Protein AF-A0A138AED9-F1 (afdb_monomer)

Solvent-accessible surface area (backbone atoms only — not comparable to full-atom values): 9132 Å² total; per-residue (Å²): 134,89,81,90,81,91,86,88,82,88,76,88,78,90,75,90,69,85,61,73,72,72,75,71,65,90,86,80,87,56,75,47,38,26,47,28,21,38,84,88,65,50,72,58,35,41,33,35,31,25,81,79,44,91,48,69,64,52,43,54,38,29,25,34,53,38,51,93,79,43,29,24,35,41,23,39,69,58,19,52,33,73,75,36,98,84,52,61,61,44,77,43,83,44,55,79,69,59,48,52,56,50,57,72,67,40,50,74,75,50,72,67,55,50,49,51,44,71,51,44,90,49,102,41,51,74,91,62,58,48,74,45,51,34,49,81,74,74,26,64,71,50,46,54,54,48,62,72,73,111

Organism: NCBI:txid239498

Secondary structure (DSSP, 8-state):
-------------------TTGGG-TTS-S-EEEEEEETT--EEEEEEE-TT-SSHHHHH--EEEETTTTEEEE-HHHHHHHT-TTSSEEEEEE-TTHHHHHHHHPPPPPHHHHHHHHS-SSSS-GGG--EEEHHHHT-HHHHHHHHTT-

Radius of gyration: 23.36 Å; Cα contacts (8 Å, |Δi|>4): 218; chains: 1; bounding box: 77×41×64 Å

Nearest PDB structures (foldseek):
  6wwa-assembly2_C  TM=3.281E-01  e=2.192E+00  Homo sapiens
  6wwa-assembly1_B  TM=2.946E-01  e=1.831E+00  H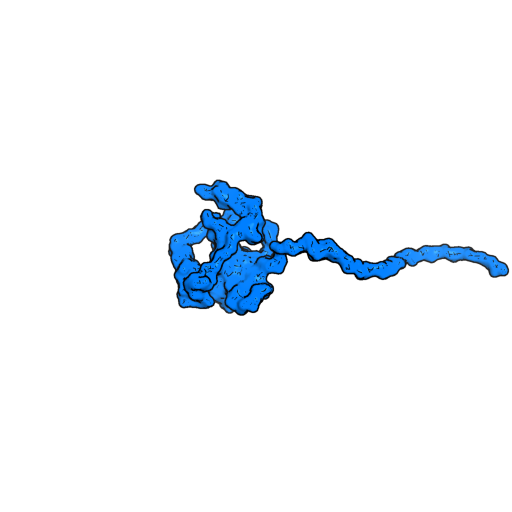omo sapiens
  5y5w-assembly1_A  TM=2.910E-01  e=3.339E+00  Homo sapiens
  7bqz-assembly1_A  TM=3.299E-01  e=2.472E+00  Homo sapiens
  7bcj-assembly1_A  TM=3.514E-01  e=6.469E+00  Cutibacterium acnes KPA171202

Mean predicted aligned error: 11.5 Å

Structure (mmCIF, N/CA/C/O backbone):
data_AF-A0A138AED9-F1
#
_entry.id   AF-A0A138AED9-F1
#
loop_
_atom_site.group_PDB
_atom_site.id
_atom_site.type_symbol
_atom_site.label_atom_id
_atom_site.label_alt_id
_atom_site.label_comp_id
_atom_site.label_asym_id
_atom_site.label_entity_id
_atom_site.label_seq_id
_atom_site.pdbx_PDB_ins_code
_atom_site.Cartn_x
_atom_site.Cartn_y
_atom_site.Cartn_z
_atom_site.occupancy
_atom_site.B_iso_or_equiv
_atom_site.auth_seq_id
_atom_site.auth_comp_id
_atom_site.auth_asym_id
_atom_site.auth_atom_id
_atom_site.pdbx_PDB_model_num
ATOM 1 N N . MET A 1 1 ? 62.622 -25.682 45.274 1.00 38.69 1 MET A N 1
ATOM 2 C CA . MET A 1 1 ? 62.427 -24.244 45.570 1.00 38.69 1 MET A CA 1
ATOM 3 C C . MET A 1 1 ? 61.474 -23.714 44.505 1.00 38.69 1 MET A C 1
ATOM 5 O O . MET A 1 1 ? 61.843 -23.742 43.344 1.00 38.69 1 MET A O 1
ATOM 9 N N . ASN A 1 2 ? 60.166 -23.645 44.782 1.00 30.25 2 ASN A N 1
ATOM 10 C CA . ASN A 1 2 ? 59.450 -22.510 45.407 1.00 30.25 2 ASN A CA 1
ATOM 11 C C . ASN A 1 2 ? 59.650 -21.198 44.619 1.00 30.25 2 ASN A C 1
ATOM 13 O O . ASN A 1 2 ? 60.790 -20.864 44.345 1.00 30.25 2 ASN A O 1
ATOM 17 N N . THR A 1 3 ? 58.673 -20.350 44.279 1.00 37.66 3 THR A N 1
ATOM 18 C CA . THR A 1 3 ? 57.218 -20.274 44.504 1.00 37.66 3 THR A CA 1
ATOM 19 C C . THR A 1 3 ? 56.687 -19.078 43.683 1.00 37.66 3 THR A C 1
ATOM 21 O O . THR A 1 3 ? 57.337 -18.044 43.633 1.00 37.66 3 THR A O 1
ATOM 24 N N . ALA A 1 4 ? 55.505 -19.255 43.079 1.00 38.75 4 ALA A N 1
ATOM 25 C CA . ALA A 1 4 ? 54.412 -18.318 42.743 1.00 38.75 4 ALA A CA 1
ATOM 26 C C . ALA A 1 4 ? 54.628 -16.804 42.475 1.00 38.75 4 ALA A C 1
ATOM 28 O O . ALA A 1 4 ? 55.109 -16.070 43.330 1.00 38.75 4 ALA A O 1
ATOM 29 N N . ARG A 1 5 ? 53.975 -16.310 41.402 1.00 38.34 5 ARG A N 1
ATOM 30 C CA . ARG A 1 5 ? 52.757 -15.437 41.392 1.00 38.34 5 ARG A CA 1
ATOM 31 C C . ARG A 1 5 ? 52.507 -14.951 39.947 1.00 38.34 5 ARG A C 1
ATOM 33 O O . ARG A 1 5 ? 53.378 -14.340 39.355 1.00 38.34 5 ARG A O 1
ATOM 40 N N . SER A 1 6 ? 51.449 -15.388 39.257 1.00 38.03 6 SER A N 1
ATOM 41 C CA . SER A 1 6 ? 50.071 -14.850 39.260 1.00 38.03 6 SER A CA 1
ATOM 42 C C . SER A 1 6 ? 49.955 -13.381 38.835 1.00 38.03 6 SER A C 1
ATOM 44 O O . SER A 1 6 ? 50.214 -12.527 39.672 1.00 38.03 6 SER A O 1
ATOM 46 N N . VAL A 1 7 ? 49.450 -13.118 37.614 1.00 39.62 7 VAL A N 1
ATOM 47 C CA . VAL A 1 7 ? 48.340 -12.170 37.358 1.00 39.62 7 VAL A CA 1
ATOM 48 C C . VAL A 1 7 ? 47.519 -12.626 36.135 1.00 39.62 7 VAL A C 1
ATOM 50 O O . VAL A 1 7 ? 48.041 -13.124 35.144 1.00 39.62 7 VAL A O 1
ATOM 53 N N . LYS A 1 8 ? 46.203 -12.474 36.285 1.00 39.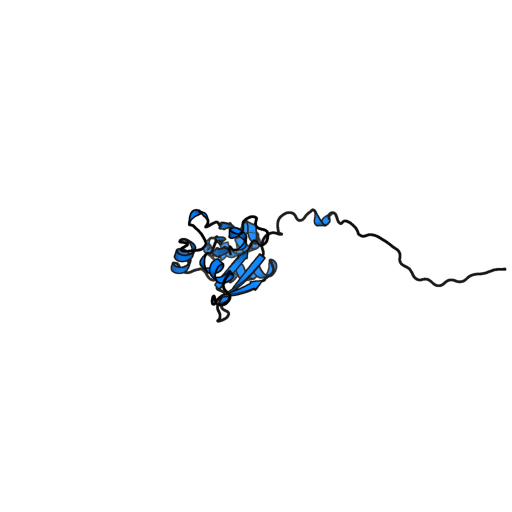00 8 LYS A N 1
ATOM 54 C CA . LYS A 1 8 ? 45.055 -12.831 35.442 1.00 39.00 8 LYS A CA 1
ATOM 55 C C . LYS A 1 8 ? 45.029 -12.178 34.050 1.00 39.00 8 LYS A C 1
ATOM 57 O O . LYS A 1 8 ? 45.306 -10.991 33.927 1.00 39.00 8 LYS A O 1
ATOM 62 N N . SER A 1 9 ? 44.434 -12.881 33.082 1.00 34.97 9 SER A N 1
ATOM 63 C CA . SER A 1 9 ? 43.316 -12.338 32.288 1.00 34.97 9 SER A CA 1
ATOM 64 C C . SER A 1 9 ? 42.429 -13.460 31.731 1.00 34.97 9 SER A C 1
ATOM 66 O O . SER A 1 9 ? 42.792 -14.203 30.827 1.00 34.97 9 SER A O 1
ATOM 68 N N . GLN A 1 10 ? 41.254 -13.578 32.360 1.00 37.81 10 GLN A N 1
ATOM 69 C CA . GLN A 1 10 ? 39.995 -14.140 31.841 1.00 37.81 10 GLN A CA 1
ATOM 70 C C . GLN A 1 10 ? 39.681 -13.542 30.447 1.00 37.81 10 GLN A C 1
ATOM 72 O O . GLN A 1 10 ? 40.045 -12.399 30.213 1.00 37.81 10 GLN A O 1
ATOM 77 N N . ARG A 1 11 ? 38.992 -14.165 29.480 1.00 33.94 11 ARG A N 1
ATOM 78 C CA . ARG A 1 11 ? 37.918 -15.184 29.444 1.00 33.94 11 ARG A CA 1
ATOM 79 C C . ARG A 1 11 ? 38.118 -16.039 28.171 1.00 33.94 11 ARG A C 1
ATOM 81 O O . ARG A 1 11 ? 38.415 -15.483 27.124 1.00 33.94 11 ARG A O 1
ATOM 88 N N . ARG A 1 12 ? 38.150 -17.379 28.234 1.00 31.73 12 ARG A N 1
ATOM 89 C CA . ARG A 1 12 ? 37.014 -18.319 28.021 1.00 31.73 12 ARG A CA 1
ATOM 90 C C . ARG A 1 12 ? 36.065 -17.881 26.893 1.00 31.73 12 ARG A C 1
ATOM 92 O O . ARG A 1 12 ? 35.391 -16.874 27.046 1.00 31.73 12 ARG A O 1
ATOM 99 N N . LEU A 1 13 ? 36.135 -18.497 25.712 1.00 34.31 13 LEU A N 1
ATOM 100 C CA . LEU A 1 13 ? 35.706 -19.854 25.302 1.00 34.31 13 LEU A CA 1
ATOM 101 C C . LEU A 1 13 ? 34.276 -19.861 24.744 1.00 34.31 13 LEU A C 1
ATOM 103 O O . LEU A 1 13 ? 33.331 -19.543 25.453 1.00 34.31 13 LEU A O 1
ATOM 107 N N . SER A 1 14 ? 34.221 -20.284 23.479 1.00 37.78 14 SER A N 1
ATOM 108 C CA . SER A 1 14 ? 33.211 -21.089 22.785 1.00 37.78 14 SER A CA 1
ATOM 109 C C . SER A 1 14 ? 31.738 -20.942 23.163 1.00 37.78 14 SER A C 1
ATOM 111 O O . SER A 1 14 ? 31.314 -21.277 24.266 1.00 37.78 14 SER A O 1
ATOM 113 N N . GLY A 1 15 ? 30.945 -20.662 22.138 1.00 34.41 15 GLY A N 1
ATOM 114 C CA . GLY A 1 15 ? 29.523 -20.954 22.129 1.00 34.41 15 GLY A CA 1
ATOM 115 C C . GLY A 1 15 ? 28.851 -20.136 21.048 1.00 34.41 15 GLY A C 1
ATOM 116 O O . GLY A 1 15 ? 28.223 -19.132 21.358 1.00 34.41 15 GLY A O 1
ATOM 117 N N . VAL A 1 16 ? 28.995 -20.540 19.783 1.00 41.75 16 VAL A N 1
ATOM 118 C CA . VAL A 1 16 ? 27.975 -20.177 18.794 1.00 41.75 16 VAL A CA 1
ATOM 119 C C . VAL A 1 16 ? 26.745 -20.967 19.218 1.00 41.75 16 VAL A C 1
ATOM 121 O O . VAL A 1 16 ? 26.634 -22.163 18.973 1.00 41.75 16 VAL A O 1
ATOM 124 N N . VAL A 1 17 ? 25.920 -20.310 20.022 1.00 42.72 17 VAL A N 1
ATOM 125 C CA . VAL A 1 17 ? 24.614 -20.788 20.444 1.00 42.72 17 VAL A CA 1
ATOM 126 C C . VAL A 1 17 ? 23.713 -20.728 19.217 1.00 42.72 17 VAL A C 1
ATOM 128 O O . VAL A 1 17 ? 23.394 -19.645 18.732 1.00 42.72 17 VAL A O 1
ATOM 131 N N . ASP A 1 18 ? 23.325 -21.900 18.723 1.00 49.88 18 ASP A N 1
ATOM 132 C CA . ASP A 1 18 ? 22.058 -22.083 18.022 1.00 49.88 18 ASP A CA 1
ATOM 133 C C . ASP A 1 18 ? 20.955 -21.658 19.003 1.00 49.88 18 ASP A C 1
ATOM 135 O O . ASP A 1 18 ? 20.660 -22.365 19.969 1.00 49.88 18 ASP A O 1
ATOM 139 N N . ASP A 1 19 ? 20.439 -20.440 18.834 1.00 45.03 19 ASP A N 1
ATOM 140 C CA . ASP A 1 19 ? 19.360 -19.894 19.653 1.00 45.03 19 ASP A CA 1
ATOM 141 C C . ASP A 1 19 ? 18.001 -20.397 19.117 1.00 45.03 19 ASP A C 1
ATOM 143 O O . ASP A 1 19 ? 17.551 -19.947 18.055 1.00 45.03 19 ASP A O 1
ATOM 147 N N . PRO A 1 20 ? 17.275 -21.271 19.844 1.00 49.16 20 PRO A N 1
ATOM 148 C CA . PRO A 1 20 ? 15.958 -21.755 19.428 1.00 49.16 20 PRO A CA 1
ATOM 149 C C . PRO A 1 20 ? 14.855 -20.688 19.568 1.00 49.16 20 PRO A C 1
ATOM 151 O O . PRO A 1 20 ? 13.696 -20.928 19.222 1.00 49.16 20 PRO A O 1
ATOM 154 N N . SER A 1 21 ? 15.184 -19.489 20.052 1.00 42.75 21 SER A N 1
ATOM 155 C CA . SER A 1 21 ? 14.288 -18.328 20.096 1.00 42.75 21 SER A CA 1
ATOM 156 C C . SER A 1 21 ? 14.107 -17.685 18.718 1.00 42.75 21 SER A C 1
ATOM 158 O O . SER A 1 21 ? 13.126 -16.968 18.506 1.00 42.75 21 SER A O 1
ATOM 160 N N . TYR A 1 22 ? 14.975 -17.989 17.745 1.00 42.41 22 TYR A N 1
ATOM 161 C CA . TYR A 1 22 ? 14.779 -17.591 16.344 1.00 42.41 22 TYR A CA 1
ATOM 162 C C . TYR A 1 22 ? 13.671 -18.412 15.659 1.00 42.41 22 TYR A C 1
ATOM 164 O O . TYR A 1 22 ? 13.022 -17.962 14.715 1.00 42.41 22 TYR A O 1
ATOM 172 N N . SER A 1 23 ? 13.375 -19.598 16.195 1.00 44.31 23 SER A N 1
ATOM 173 C CA . SER A 1 23 ? 12.382 -20.545 15.673 1.00 44.31 23 SER A CA 1
ATOM 174 C C . SER A 1 23 ? 10.956 -20.284 16.181 1.00 44.31 23 SER A C 1
ATOM 176 O O . SER A 1 23 ? 10.026 -21.011 15.833 1.00 44.31 23 SER A O 1
ATOM 178 N N . ARG A 1 24 ? 10.743 -19.226 16.979 1.00 42.00 24 ARG A N 1
ATOM 179 C CA . ARG A 1 24 ? 9.424 -18.807 17.487 1.00 42.00 24 ARG A CA 1
ATOM 180 C C . ARG A 1 24 ? 9.107 -17.345 17.144 1.00 42.00 24 ARG A C 1
ATOM 182 O O . ARG A 1 24 ? 8.643 -16.577 17.977 1.00 42.00 24 ARG A O 1
ATOM 189 N N . ARG A 1 25 ? 9.310 -16.969 15.879 1.00 43.25 25 ARG A N 1
ATOM 190 C CA . ARG A 1 25 ? 8.628 -15.834 15.222 1.00 43.25 25 ARG A CA 1
ATOM 191 C C . ARG A 1 25 ? 8.179 -16.213 13.808 1.00 43.25 25 ARG A C 1
ATOM 193 O O . ARG A 1 25 ? 8.412 -15.497 12.840 1.00 43.25 25 ARG A O 1
ATOM 200 N N . MET A 1 26 ? 7.528 -17.365 13.662 1.00 44.56 26 MET A N 1
ATOM 201 C CA . MET A 1 26 ? 6.778 -17.645 12.438 1.00 44.56 26 MET A CA 1
ATOM 202 C C . MET A 1 26 ? 5.554 -16.723 12.376 1.00 44.56 26 MET A C 1
ATOM 204 O O . MET A 1 26 ? 4.612 -16.928 13.136 1.00 44.56 26 MET A O 1
ATOM 208 N N . ALA A 1 27 ? 5.629 -15.710 11.496 1.00 39.03 27 ALA A N 1
ATOM 209 C CA . ALA A 1 27 ? 4.555 -15.181 10.629 1.00 39.03 27 ALA A CA 1
ATOM 210 C C . ALA A 1 27 ? 4.665 -13.671 10.278 1.00 39.03 27 ALA A C 1
ATOM 212 O O . ALA A 1 27 ? 3.656 -13.066 9.932 1.00 39.03 27 ALA A O 1
ATOM 213 N N . SER A 1 28 ? 5.844 -13.033 10.317 1.00 46.31 28 SER A N 1
ATOM 214 C CA . SER A 1 28 ? 5.960 -11.610 9.915 1.00 46.31 28 SER A CA 1
ATOM 215 C C . SER A 1 28 ? 7.244 -11.252 9.151 1.00 46.31 28 SER A C 1
ATOM 217 O O . SER A 1 28 ? 7.798 -10.178 9.350 1.00 46.31 28 SER A O 1
ATOM 219 N N . ALA 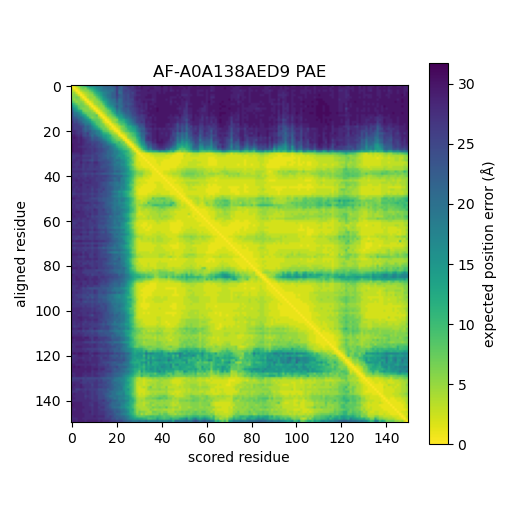A 1 29 ? 7.735 -12.149 8.286 1.00 53.03 29 ALA A N 1
ATOM 220 C CA . ALA A 1 29 ? 8.984 -11.963 7.527 1.00 53.03 29 ALA A CA 1
ATOM 221 C C . ALA A 1 29 ? 8.806 -11.920 5.989 1.00 53.03 29 ALA A C 1
ATOM 223 O O . ALA A 1 29 ? 9.749 -12.228 5.257 1.00 53.03 29 ALA A O 1
ATOM 224 N N . ALA A 1 30 ? 7.605 -11.604 5.484 1.00 70.69 30 ALA A N 1
ATOM 225 C CA . ALA A 1 30 ? 7.302 -11.665 4.045 1.00 70.69 30 ALA A CA 1
ATOM 226 C C . ALA A 1 30 ? 7.133 -10.302 3.353 1.00 70.69 30 ALA A C 1
ATOM 228 O O . ALA A 1 30 ? 7.414 -10.225 2.161 1.00 70.69 30 ALA A O 1
ATOM 229 N N . TRP A 1 31 ? 6.683 -9.271 4.074 1.00 87.31 31 TRP A N 1
ATOM 230 C CA . TRP A 1 31 ? 6.317 -7.976 3.495 1.00 87.31 31 TRP A CA 1
ATOM 231 C C . TRP A 1 31 ? 7.413 -6.937 3.709 1.00 87.31 31 TRP A C 1
ATOM 233 O O . TRP A 1 31 ? 7.952 -6.828 4.810 1.00 87.31 31 TRP A O 1
ATOM 243 N N . GLN A 1 32 ? 7.713 -6.181 2.659 1.00 93.38 32 GLN A N 1
ATOM 244 C CA . GLN A 1 32 ? 8.396 -4.894 2.745 1.00 93.38 32 GLN A CA 1
ATOM 245 C C . GLN A 1 32 ? 7.360 -3.782 2.639 1.00 93.38 32 GLN A C 1
ATOM 247 O O . GLN A 1 32 ? 6.341 -3.967 1.975 1.00 93.38 32 GLN A O 1
ATOM 252 N N . PHE A 1 33 ? 7.627 -2.661 3.300 1.00 94.81 33 PHE A N 1
ATOM 253 C CA . PHE A 1 33 ? 6.746 -1.502 3.336 1.00 94.81 33 PHE A CA 1
ATOM 254 C C . PHE A 1 33 ? 7.403 -0.338 2.610 1.00 94.81 33 PHE A C 1
ATOM 256 O O . PHE A 1 33 ? 8.625 -0.182 2.668 1.00 94.81 33 PHE A O 1
ATOM 263 N N . TRP A 1 34 ? 6.575 0.455 1.942 1.00 96.56 34 TRP A N 1
ATOM 264 C CA . TRP A 1 34 ? 7.018 1.565 1.116 1.00 96.56 34 TRP A CA 1
ATOM 265 C C . TRP A 1 34 ? 6.162 2.787 1.399 1.00 96.56 34 TRP A C 1
ATOM 267 O O . TRP A 1 34 ? 4.943 2.734 1.224 1.00 96.56 34 TRP A O 1
ATOM 277 N N . GLU A 1 35 ? 6.795 3.869 1.832 1.00 96.56 35 GLU A N 1
ATOM 278 C CA . GLU A 1 35 ? 6.195 5.192 1.710 1.00 96.56 35 GLU A CA 1
ATOM 279 C C . GLU A 1 35 ? 6.316 5.603 0.243 1.00 96.56 35 GLU A C 1
ATOM 281 O O . GLU A 1 35 ? 7.404 5.536 -0.331 1.00 96.56 35 GLU A O 1
ATOM 286 N N . ILE A 1 36 ? 5.187 5.922 -0.388 1.00 96.12 36 ILE A N 1
ATOM 287 C CA . ILE A 1 36 ? 5.148 6.272 -1.805 1.00 96.12 36 ILE A CA 1
ATOM 288 C C . ILE A 1 36 ? 4.657 7.702 -1.916 1.00 96.12 36 ILE A C 1
ATOM 290 O O . ILE A 1 36 ? 3.477 7.986 -1.670 1.00 96.12 36 ILE A O 1
ATOM 294 N N . THR A 1 37 ? 5.566 8.580 -2.305 1.00 96.25 37 THR A N 1
ATOM 295 C CA . THR A 1 37 ? 5.310 10.001 -2.510 1.00 96.25 37 THR A CA 1
ATOM 296 C C . THR A 1 37 ? 5.397 10.351 -3.990 1.00 96.25 37 THR A C 1
ATOM 298 O O . THR A 1 37 ? 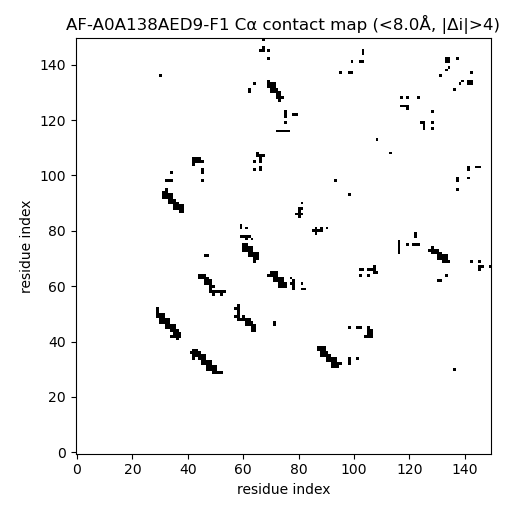5.935 9.587 -4.797 1.00 96.25 37 THR A O 1
ATOM 301 N N . ASP A 1 38 ? 4.804 11.474 -4.376 1.00 92.75 38 ASP A N 1
ATOM 302 C CA . ASP A 1 38 ? 5.062 12.058 -5.691 1.00 92.75 38 ASP A CA 1
ATOM 303 C C . ASP A 1 38 ? 6.348 12.902 -5.685 1.00 92.75 38 ASP A C 1
ATOM 305 O O . ASP A 1 38 ? 7.052 13.019 -4.679 1.00 92.75 38 ASP A O 1
ATOM 309 N N . THR A 1 39 ? 6.675 13.500 -6.830 1.00 90.00 39 THR A N 1
ATOM 310 C CA . THR A 1 39 ? 7.851 14.368 -6.980 1.00 90.00 39 THR A CA 1
ATOM 311 C C . THR A 1 39 ? 7.800 15.644 -6.139 1.00 90.00 39 THR A C 1
ATOM 313 O O . THR A 1 39 ? 8.836 16.283 -5.961 1.00 90.00 39 THR A O 1
ATOM 316 N N . GLU A 1 40 ? 6.623 16.040 -5.652 1.00 92.31 40 GLU A N 1
ATOM 317 C CA . GLU A 1 40 ? 6.445 17.200 -4.771 1.00 92.31 40 GLU A CA 1
ATOM 318 C C . GLU A 1 40 ? 6.635 16.820 -3.291 1.00 92.31 40 GLU A C 1
ATOM 320 O O . GLU A 1 40 ? 6.788 17.696 -2.440 1.00 92.31 40 GLU A O 1
ATOM 325 N N . GLY A 1 41 ? 6.732 15.518 -2.997 1.00 91.31 41 GLY A N 1
ATOM 326 C CA . GLY A 1 41 ? 6.909 14.969 -1.657 1.00 91.31 41 GLY A CA 1
ATOM 327 C C . GLY A 1 41 ? 5.591 14.672 -0.946 1.00 91.31 41 GLY A C 1
ATOM 328 O O . GLY A 1 41 ? 5.610 14.328 0.236 1.00 91.31 41 GLY A O 1
ATOM 329 N N . ASP A 1 42 ? 4.456 14.768 -1.640 1.00 94.00 42 ASP A N 1
ATOM 330 C CA . ASP A 1 42 ? 3.159 14.481 -1.046 1.00 94.00 42 ASP A CA 1
ATOM 331 C C . ASP A 1 42 ? 2.939 12.971 -0.943 1.00 94.00 42 ASP A C 1
ATOM 333 O O . ASP A 1 42 ? 3.113 12.217 -1.905 1.00 94.00 42 ASP A O 1
ATOM 337 N N . LEU A 1 43 ? 2.511 12.514 0.237 1.00 94.94 43 LEU A N 1
ATOM 338 C CA . LEU A 1 43 ? 2.174 11.113 0.466 1.00 94.94 43 LEU A CA 1
ATOM 339 C C . LEU A 1 43 ? 0.994 10.704 -0.416 1.00 94.94 43 LEU A C 1
ATOM 341 O O . LEU A 1 43 ? -0.142 11.134 -0.208 1.00 94.94 43 LEU A O 1
ATOM 345 N N . ARG A 1 44 ? 1.251 9.798 -1.360 1.00 94.50 44 ARG A N 1
ATOM 346 C CA . ARG A 1 44 ? 0.230 9.241 -2.250 1.00 94.50 44 ARG A CA 1
ATOM 347 C C . ARG A 1 44 ? -0.264 7.893 -1.757 1.00 94.50 44 ARG A C 1
ATOM 349 O O . ARG A 1 44 ? -1.471 7.662 -1.721 1.00 94.50 44 ARG A O 1
ATOM 356 N N . TRP A 1 45 ? 0.649 7.005 -1.360 1.00 96.06 45 TRP A N 1
ATOM 357 C CA . TRP A 1 45 ? 0.304 5.631 -0.994 1.00 96.06 45 TRP A CA 1
ATOM 35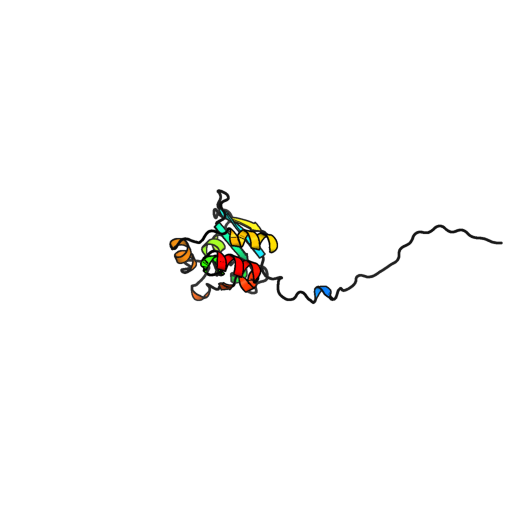8 C C . TRP A 1 45 ? 1.179 5.077 0.121 1.00 96.06 45 TRP A C 1
ATOM 360 O O . TRP A 1 45 ? 2.354 5.403 0.251 1.00 96.06 45 TRP A O 1
ATOM 370 N N . LEU A 1 46 ? 0.610 4.126 0.861 1.00 96.94 46 LEU A N 1
ATOM 371 C CA . LEU A 1 46 ? 1.391 3.127 1.578 1.00 96.94 46 LEU A CA 1
ATOM 372 C C . LEU A 1 46 ? 1.404 1.846 0.748 1.00 96.94 46 LEU A C 1
ATOM 374 O O . LEU A 1 46 ? 0.356 1.218 0.562 1.00 96.94 46 LEU A O 1
ATOM 378 N N . GLY A 1 47 ? 2.581 1.473 0.260 1.00 96.06 47 GLY A N 1
ATOM 379 C CA . GLY A 1 47 ? 2.813 0.266 -0.519 1.00 96.06 47 GLY A CA 1
ATOM 380 C C . GLY A 1 47 ? 3.321 -0.895 0.329 1.00 96.06 47 GLY A C 1
ATOM 381 O O . GLY A 1 47 ? 4.013 -0.710 1.332 1.00 96.06 47 GLY A O 1
ATOM 382 N N . ILE A 1 48 ? 3.023 -2.112 -0.112 1.00 94.75 48 ILE A N 1
ATOM 383 C CA . ILE A 1 48 ? 3.713 -3.323 0.323 1.00 94.75 48 ILE A CA 1
ATOM 384 C C . ILE A 1 48 ? 4.185 -4.127 -0.882 1.00 94.75 48 ILE A C 1
ATOM 386 O O . ILE A 1 48 ? 3.504 -4.183 -1.904 1.00 94.75 48 ILE A O 1
ATOM 390 N N . THR A 1 49 ? 5.330 -4.787 -0.739 1.00 93.06 49 THR A N 1
ATOM 391 C CA . THR A 1 49 ? 5.838 -5.760 -1.716 1.00 93.06 49 THR A CA 1
ATOM 392 C C . THR A 1 49 ? 6.239 -7.052 -1.026 1.00 93.06 49 THR A C 1
ATOM 394 O O . THR A 1 49 ? 6.487 -7.095 0.187 1.00 93.06 49 THR A O 1
ATOM 397 N N . ARG A 1 50 ? 6.312 -8.132 -1.806 1.00 89.75 50 ARG A N 1
ATOM 398 C CA . ARG A 1 50 ? 6.696 -9.455 -1.316 1.00 89.75 50 ARG A CA 1
ATOM 399 C C . ARG A 1 50 ? 7.938 -9.961 -2.049 1.00 89.75 50 ARG A C 1
ATOM 401 O O . ARG A 1 50 ? 7.826 -10.814 -2.927 1.00 89.75 50 ARG A O 1
ATOM 408 N N . PRO A 1 51 ? 9.151 -9.534 -1.657 1.00 83.75 51 PRO A N 1
ATOM 409 C CA . PRO A 1 51 ? 10.381 -9.893 -2.376 1.00 83.75 51 PRO A CA 1
ATOM 410 C C . PRO A 1 51 ? 10.654 -11.406 -2.399 1.00 83.75 51 PRO A C 1
ATOM 412 O O . PRO A 1 51 ? 11.326 -11.915 -3.290 1.00 83.75 51 PRO A O 1
ATOM 415 N N . ARG A 1 52 ? 10.113 -12.150 -1.426 1.00 81.44 52 ARG A N 1
ATOM 416 C CA . ARG A 1 52 ? 10.235 -13.615 -1.324 1.00 81.44 52 ARG A CA 1
ATOM 417 C C . ARG A 1 52 ? 9.032 -14.371 -1.905 1.00 81.44 52 ARG A C 1
ATOM 419 O O . ARG A 1 52 ? 8.815 -15.529 -1.545 1.00 81.44 52 ARG A O 1
ATOM 426 N N . ALA A 1 53 ? 8.209 -13.723 -2.730 1.00 83.50 53 ALA A N 1
ATOM 427 C CA . ALA A 1 53 ? 7.092 -14.387 -3.392 1.00 83.50 53 ALA A CA 1
ATOM 428 C C . ALA A 1 53 ? 7.568 -15.416 -4.425 1.00 83.50 53 ALA A C 1
ATOM 430 O O . ALA A 1 53 ? 8.685 -15.340 -4.948 1.00 83.50 53 ALA A O 1
ATOM 431 N N . ARG A 1 54 ? 6.715 -16.412 -4.689 1.00 80.25 54 ARG A N 1
ATOM 432 C CA . ARG A 1 54 ? 7.072 -17.566 -5.525 1.00 80.25 54 ARG A CA 1
ATOM 433 C C . ARG A 1 54 ? 7.115 -17.178 -6.995 1.00 80.25 54 ARG A C 1
ATOM 435 O O . ARG A 1 54 ? 8.046 -17.572 -7.697 1.00 80.25 54 ARG A O 1
ATOM 442 N N . THR A 1 55 ? 6.144 -16.393 -7.444 1.00 84.06 55 THR A N 1
ATOM 443 C CA . THR A 1 55 ? 6.047 -15.969 -8.842 1.00 84.06 55 THR A CA 1
ATOM 444 C C . THR A 1 55 ? 6.777 -14.650 -9.080 1.00 84.06 55 THR A C 1
ATOM 446 O O . THR A 1 55 ? 6.961 -13.847 -8.168 1.00 84.06 55 THR A O 1
ATOM 449 N N . GLU A 1 56 ? 7.235 -14.439 -10.313 1.00 83.75 56 GLU A N 1
ATOM 450 C CA . GLU A 1 56 ? 7.836 -13.169 -10.733 1.00 83.75 56 GLU A CA 1
ATOM 451 C C . GLU A 1 56 ? 6.824 -12.026 -10.685 1.00 83.75 56 GLU A C 1
ATOM 453 O O . GLU A 1 56 ? 7.144 -10.954 -10.180 1.00 83.75 56 GLU A O 1
ATOM 458 N N . LEU A 1 57 ? 5.581 -12.30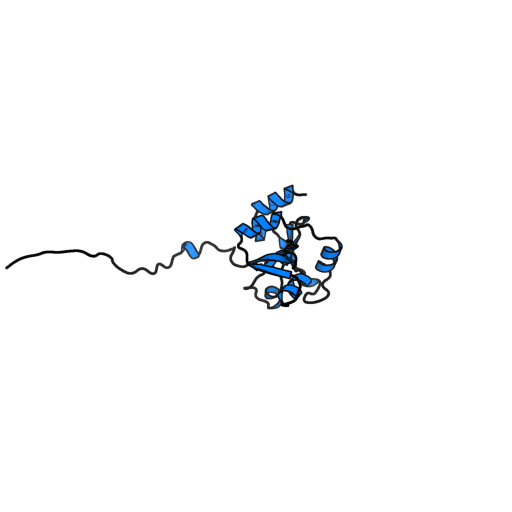6 -11.084 1.00 82.62 57 LEU A N 1
ATOM 459 C CA . LEU A 1 57 ? 4.481 -11.355 -11.014 1.00 82.62 57 LEU A CA 1
ATOM 460 C C . LEU A 1 57 ? 4.253 -10.843 -9.586 1.00 82.62 57 LEU A C 1
ATOM 462 O O . LEU A 1 57 ? 4.244 -9.638 -9.366 1.00 82.62 57 LEU A O 1
ATOM 466 N N . GLU A 1 58 ? 4.154 -11.731 -8.592 1.00 83.25 58 GLU A N 1
ATOM 467 C CA . GLU A 1 58 ? 3.990 -11.319 -7.188 1.00 83.25 58 GLU A CA 1
ATOM 468 C C . GLU A 1 58 ? 5.191 -10.516 -6.657 1.00 83.25 58 GLU A C 1
ATOM 470 O O . GLU A 1 58 ? 5.031 -9.706 -5.746 1.00 83.25 58 GLU A O 1
ATOM 475 N N . ARG A 1 59 ? 6.405 -10.747 -7.176 1.00 86.31 59 ARG A N 1
ATOM 476 C CA . ARG A 1 59 ? 7.590 -9.962 -6.787 1.00 86.31 59 ARG A CA 1
ATOM 477 C C . ARG A 1 59 ? 7.603 -8.575 -7.430 1.00 86.31 59 ARG A C 1
ATOM 479 O O . ARG A 1 59 ? 8.129 -7.655 -6.814 1.00 86.31 59 ARG A O 1
ATOM 486 N N . ALA A 1 60 ? 7.044 -8.446 -8.631 1.00 86.50 60 ALA A N 1
ATOM 487 C CA . ALA A 1 60 ? 6.892 -7.182 -9.350 1.00 86.50 60 ALA A CA 1
ATOM 488 C C . ALA A 1 60 ? 5.640 -6.391 -8.926 1.00 86.50 60 ALA A C 1
ATOM 490 O O . ALA A 1 60 ? 5.514 -5.217 -9.258 1.00 86.50 60 ALA A O 1
ATOM 491 N N . THR A 1 61 ? 4.716 -7.022 -8.195 1.00 90.12 61 THR A N 1
ATOM 492 C CA . THR A 1 61 ? 3.472 -6.388 -7.750 1.00 90.12 61 THR A CA 1
ATOM 493 C C . THR A 1 61 ? 3.704 -5.548 -6.498 1.00 90.12 61 THR A C 1
ATOM 495 O O . THR A 1 61 ? 4.262 -6.012 -5.498 1.00 90.12 61 THR A O 1
ATOM 498 N N . VAL A 1 62 ? 3.207 -4.316 -6.539 1.00 93.06 62 VAL A N 1
ATOM 499 C CA . VAL A 1 62 ? 3.046 -3.442 -5.381 1.00 93.06 62 VAL A CA 1
ATOM 500 C C . VAL A 1 62 ? 1.569 -3.401 -5.016 1.00 93.06 62 VAL A C 1
ATOM 502 O O . VAL A 1 62 ? 0.720 -3.041 -5.834 1.00 93.06 62 VAL A O 1
ATOM 505 N N . TRP A 1 63 ? 1.252 -3.739 -3.769 1.00 94.75 63 TRP A N 1
ATOM 506 C CA . TRP A 1 63 ? -0.095 -3.557 -3.240 1.00 94.75 63 TRP A CA 1
ATOM 507 C C . TRP A 1 63 ? -0.172 -2.252 -2.460 1.00 94.75 63 TRP A C 1
ATOM 509 O O . TRP A 1 63 ? 0.648 -2.026 -1.573 1.00 94.75 63 TRP A O 1
ATOM 519 N N . THR A 1 64 ? -1.175 -1.418 -2.720 1.00 95.69 64 THR A N 1
ATOM 520 C CA . THR A 1 64 ? -1.347 -0.132 -2.026 1.00 95.69 64 THR A CA 1
ATOM 521 C C . THR A 1 64 ? -2.564 -0.124 -1.118 1.00 95.69 64 THR A C 1
ATOM 523 O O . THR A 1 64 ? -3.601 -0.698 -1.453 1.00 95.69 64 THR A O 1
ATOM 526 N N . LEU A 1 65 ? -2.451 0.541 0.031 1.00 95.38 65 LEU A N 1
ATOM 527 C CA . LEU A 1 65 ? -3.540 0.669 0.995 1.00 95.38 65 LEU A CA 1
ATOM 528 C C . LEU A 1 65 ? -4.683 1.537 0.453 1.00 95.38 65 LEU A C 1
ATOM 530 O O . LEU A 1 65 ? -4.466 2.676 0.057 1.00 95.38 65 LEU A O 1
ATOM 534 N N . ILE A 1 66 ? -5.910 1.025 0.550 1.00 93.19 66 ILE A N 1
ATOM 535 C CA . ILE A 1 66 ? -7.153 1.792 0.446 1.00 93.19 66 ILE A CA 1
ATOM 536 C C . ILE A 1 66 ? -7.691 2.012 1.872 1.00 93.19 66 ILE A C 1
ATOM 538 O O . ILE A 1 66 ? -8.187 1.055 2.490 1.00 93.19 66 ILE A O 1
ATOM 542 N N . PRO A 1 67 ? -7.582 3.227 2.445 1.00 92.19 67 PRO A N 1
ATOM 543 C CA . PRO A 1 67 ? -7.873 3.454 3.862 1.00 92.19 67 PRO A CA 1
ATOM 544 C C . PRO A 1 67 ? -9.311 3.095 4.257 1.00 92.19 67 PRO A C 1
ATOM 546 O O . PRO A 1 67 ? -9.517 2.387 5.248 1.00 92.19 67 PRO A O 1
ATOM 549 N N . ARG A 1 68 ? -10.315 3.495 3.464 1.00 88.69 68 ARG A N 1
ATOM 550 C CA . ARG A 1 68 ? -11.739 3.243 3.756 1.00 88.69 68 ARG A CA 1
ATOM 551 C C . ARG A 1 68 ? -12.101 1.766 3.858 1.00 88.69 68 ARG A C 1
ATOM 553 O O . ARG A 1 68 ? -12.944 1.392 4.682 1.00 88.69 68 ARG A O 1
ATOM 560 N N . THR A 1 69 ? -11.510 0.927 3.015 1.00 88.94 69 THR A N 1
ATOM 561 C CA . THR A 1 69 ? -11.769 -0.520 2.989 1.00 88.94 69 THR A CA 1
ATOM 562 C C . THR A 1 69 ? -10.775 -1.303 3.845 1.00 88.94 69 THR A C 1
ATOM 564 O O . THR A 1 69 ? -11.061 -2.451 4.187 1.00 88.94 69 THR A O 1
ATOM 567 N N . ARG A 1 70 ? -9.670 -0.676 4.280 1.00 92.38 70 ARG A N 1
ATOM 568 C CA . ARG A 1 70 ? -8.604 -1.276 5.104 1.00 92.38 70 ARG A CA 1
ATOM 569 C C . ARG A 1 70 ? -7.994 -2.507 4.432 1.00 92.38 70 ARG A C 1
ATOM 571 O O . ARG A 1 70 ? -7.660 -3.501 5.085 1.00 92.38 70 ARG A O 1
ATOM 578 N N . VAL A 1 71 ? -7.863 -2.449 3.111 1.00 91.62 71 VAL A N 1
ATOM 579 C CA . VAL A 1 71 ? -7.210 -3.484 2.310 1.00 91.62 71 VAL A CA 1
ATOM 580 C C . VAL A 1 71 ? -6.091 -2.872 1.490 1.00 91.62 71 VAL A C 1
ATOM 582 O O . VAL A 1 71 ? -6.204 -1.757 0.995 1.00 91.62 71 VAL A O 1
ATOM 585 N N . PHE A 1 72 ? -5.015 -3.628 1.354 1.00 92.75 72 PHE A N 1
ATOM 586 C CA . PHE A 1 72 ? -4.033 -3.450 0.307 1.00 92.75 72 PHE A CA 1
ATOM 587 C C . PHE A 1 72 ? -4.562 -4.143 -0.946 1.00 92.75 72 PHE A C 1
ATOM 589 O O . PHE A 1 72 ? -4.985 -5.297 -0.868 1.00 92.75 72 PHE A O 1
ATOM 596 N N . ILE A 1 73 ? -4.568 -3.445 -2.071 1.00 91.88 73 ILE A N 1
ATOM 597 C CA . ILE A 1 73 ? -5.010 -3.963 -3.368 1.00 91.88 73 ILE A CA 1
ATOM 598 C C . ILE A 1 73 ? -3.844 -3.926 -4.344 1.00 91.88 73 ILE A C 1
ATOM 600 O O . ILE A 1 73 ? -3.061 -2.975 -4.311 1.00 91.88 73 ILE A O 1
ATOM 604 N N . ALA A 1 74 ? -3.713 -4.962 -5.171 1.00 91.69 74 ALA A N 1
ATOM 605 C CA . ALA A 1 74 ? -2.701 -5.005 -6.214 1.00 91.69 74 ALA A CA 1
ATOM 606 C C . ALA A 1 74 ? -2.895 -3.803 -7.138 1.00 91.69 74 ALA A C 1
ATOM 608 O O . ALA A 1 74 ? -3.964 -3.611 -7.720 1.00 91.69 74 ALA A O 1
ATOM 609 N N . ASN A 1 75 ? -1.875 -2.959 -7.218 1.00 91.44 75 ASN A N 1
ATOM 610 C CA . ASN A 1 75 ? -1.967 -1.684 -7.891 1.00 91.44 75 ASN A CA 1
ATOM 611 C C . ASN A 1 75 ? -1.048 -1.700 -9.110 1.00 91.44 75 ASN A C 1
ATOM 613 O O . ASN A 1 75 ? 0.165 -1.526 -8.991 1.00 91.44 75 ASN A O 1
ATOM 617 N N . TRP A 1 76 ? -1.631 -1.931 -10.288 1.00 86.88 76 TRP A N 1
ATOM 618 C CA . TRP A 1 76 ? -0.865 -2.093 -11.522 1.00 86.88 76 TRP A CA 1
ATOM 619 C C . TRP A 1 76 ? -0.102 -0.823 -11.918 1.00 86.88 76 TRP A C 1
ATOM 621 O O . TRP A 1 76 ? 1.033 -0.940 -12.368 1.00 86.88 76 TRP A O 1
ATOM 631 N N . PHE A 1 77 ? -0.663 0.374 -11.693 1.00 87.69 77 PHE A N 1
ATOM 632 C CA . PHE A 1 77 ? 0.018 1.624 -12.047 1.00 87.69 77 PHE A CA 1
ATOM 633 C C . PHE A 1 77 ? 1.225 1.864 -11.135 1.00 87.69 77 PHE A C 1
ATOM 635 O O . PHE A 1 77 ? 2.288 2.258 -11.602 1.00 87.69 77 PHE A O 1
ATOM 642 N N . VAL A 1 78 ? 1.094 1.561 -9.838 1.00 90.38 78 VAL A N 1
ATOM 643 C CA . VAL A 1 78 ? 2.219 1.651 -8.895 1.00 90.38 78 VAL A CA 1
ATOM 644 C C . VAL A 1 78 ? 3.242 0.553 -9.162 1.00 90.38 78 VAL A C 1
ATOM 646 O O . VAL A 1 78 ? 4.433 0.786 -9.007 1.00 90.38 78 VAL A O 1
ATOM 649 N N . SER A 1 79 ? 2.808 -0.627 -9.601 1.00 91.00 79 SER A N 1
ATOM 650 C CA . SER A 1 79 ? 3.707 -1.728 -9.974 1.00 91.00 79 SER A CA 1
ATOM 651 C C . SER A 1 79 ? 4.503 -1.420 -11.252 1.00 91.00 79 SER A C 1
ATOM 653 O O . SER A 1 79 ? 5.685 -1.749 -11.353 1.00 91.00 79 SER A O 1
ATOM 655 N N . GLU A 1 80 ? 3.880 -0.748 -12.224 1.00 88.38 80 GLU A N 1
ATOM 656 C CA . GLU A 1 80 ? 4.554 -0.239 -13.426 1.00 88.38 80 GLU A CA 1
ATOM 657 C C . GLU A 1 80 ? 5.548 0.872 -13.056 1.00 88.38 80 GLU A C 1
ATOM 659 O O . GLU A 1 80 ? 6.707 0.836 -13.477 1.00 88.38 80 GLU A O 1
ATOM 664 N N . ALA A 1 81 ? 5.129 1.798 -12.188 1.00 88.88 81 ALA A N 1
ATOM 665 C CA . ALA A 1 81 ? 5.974 2.863 -11.660 1.00 88.88 81 ALA A CA 1
ATOM 666 C C . ALA A 1 81 ? 7.174 2.333 -10.861 1.00 88.88 81 ALA A C 1
ATOM 668 O O . ALA A 1 81 ? 8.282 2.835 -11.000 1.00 88.88 81 ALA A O 1
ATOM 669 N N . TRP A 1 82 ? 6.975 1.274 -10.081 1.00 87.25 82 TRP A N 1
ATOM 670 C CA . TRP A 1 82 ? 8.021 0.576 -9.333 1.00 87.25 82 TRP A CA 1
ATOM 671 C C . TRP A 1 82 ? 9.103 -0.021 -10.238 1.00 87.25 82 TRP A C 1
ATOM 673 O O . TRP A 1 82 ? 10.265 -0.125 -9.852 1.00 87.25 82 TRP A O 1
ATOM 683 N N . SER A 1 83 ? 8.722 -0.412 -11.454 1.00 83.38 83 SER A N 1
ATOM 684 C CA . SER A 1 83 ? 9.628 -1.012 -12.435 1.00 83.38 83 SER A CA 1
ATOM 685 C C . SER A 1 83 ? 10.318 0.026 -13.331 1.00 83.38 83 SER A C 1
ATOM 687 O O . SER A 1 83 ? 11.167 -0.348 -14.139 1.00 83.38 83 SER A O 1
ATOM 689 N N . THR A 1 84 ? 9.962 1.311 -13.209 1.00 83.75 84 THR A N 1
ATOM 690 C CA . THR A 1 84 ? 10.393 2.390 -14.109 1.00 83.75 84 THR A CA 1
ATOM 691 C C . THR A 1 84 ? 11.050 3.522 -13.319 1.00 83.75 84 THR A C 1
ATOM 693 O O . THR A 1 84 ? 10.425 4.109 -12.443 1.00 83.75 84 THR A O 1
ATOM 696 N N . GLU A 1 85 ? 12.290 3.882 -13.660 1.00 71.06 85 GLU A N 1
ATOM 697 C CA . GLU A 1 85 ? 13.053 4.909 -12.925 1.00 71.06 85 GLU A CA 1
ATOM 698 C C . GLU A 1 85 ? 12.465 6.333 -13.029 1.00 71.06 85 GLU A C 1
ATOM 700 O O . GLU A 1 85 ? 12.714 7.149 -12.149 1.00 71.06 85 GLU A O 1
ATOM 705 N N . ASP A 1 86 ? 11.663 6.631 -14.059 1.00 77.50 86 ASP A N 1
ATOM 706 C CA . ASP A 1 86 ? 11.089 7.966 -14.327 1.00 77.50 86 ASP A CA 1
ATOM 707 C C . ASP A 1 86 ? 9.554 7.983 -14.206 1.00 77.50 86 ASP A C 1
ATOM 709 O O . ASP A 1 86 ? 8.823 8.507 -15.044 1.00 77.50 86 ASP A O 1
ATOM 713 N N . SER A 1 87 ? 9.032 7.308 -13.184 1.00 83.69 87 SER A N 1
ATOM 714 C CA . SER A 1 87 ? 7.588 7.125 -13.005 1.00 83.69 87 SER A CA 1
ATOM 715 C C . SER A 1 87 ? 6.869 8.288 -12.318 1.00 83.69 87 SER A C 1
ATOM 717 O O . SER A 1 87 ? 5.643 8.269 -12.199 1.00 83.69 87 SER A O 1
ATOM 719 N N . GLY A 1 88 ? 7.615 9.286 -11.837 1.00 87.69 88 GLY A N 1
ATOM 720 C CA . GLY A 1 88 ? 7.079 10.383 -11.028 1.00 87.69 88 GLY A CA 1
ATOM 721 C C . GLY A 1 88 ? 6.662 9.974 -9.608 1.00 87.69 88 GLY A C 1
ATOM 722 O O . GLY A 1 88 ? 6.092 10.794 -8.891 1.00 87.69 88 GLY A O 1
ATOM 723 N N . LEU A 1 89 ? 6.943 8.732 -9.195 1.00 93.19 89 LEU A N 1
ATOM 724 C CA . LEU A 1 89 ? 6.754 8.254 -7.828 1.00 93.19 89 LEU A CA 1
ATOM 725 C C . LEU A 1 89 ? 8.102 7.941 -7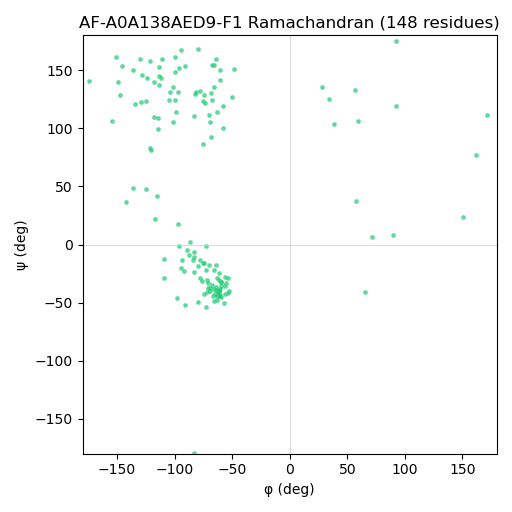.183 1.00 93.19 89 LEU A C 1
ATOM 727 O O . LEU A 1 89 ? 8.968 7.307 -7.785 1.00 93.19 89 LEU A O 1
ATOM 731 N N . VAL A 1 90 ? 8.249 8.351 -5.930 1.00 92.94 90 VAL A N 1
ATOM 732 C CA . VAL A 1 90 ? 9.403 8.039 -5.094 1.00 92.94 90 VAL A CA 1
ATOM 733 C C . VAL A 1 90 ? 8.994 6.962 -4.104 1.00 92.94 90 VAL A C 1
ATOM 735 O O . VAL A 1 90 ? 7.958 7.062 -3.451 1.00 92.94 90 VAL A O 1
ATOM 738 N N . PHE A 1 91 ? 9.810 5.916 -4.003 1.00 94.06 91 PHE A N 1
ATOM 739 C CA . PHE A 1 91 ? 9.553 4.788 -3.118 1.00 94.06 91 PHE A CA 1
ATOM 740 C C . PHE A 1 91 ? 10.615 4.722 -2.027 1.00 94.06 91 PHE A C 1
ATOM 742 O O . PHE A 1 91 ? 11.757 4.326 -2.275 1.00 94.06 91 PHE A O 1
ATOM 749 N N . GLU A 1 92 ? 10.229 5.049 -0.802 1.00 95.12 92 GLU A N 1
ATOM 750 C CA . GLU A 1 92 ? 11.107 4.954 0.358 1.00 95.12 92 GLU A CA 1
ATOM 751 C C . GLU A 1 92 ? 10.823 3.669 1.139 1.00 95.12 92 GLU A C 1
ATOM 753 O O . GLU A 1 92 ? 9.687 3.398 1.534 1.00 95.12 92 GLU A O 1
ATOM 758 N N . ASN A 1 93 ? 11.857 2.845 1.356 1.00 94.69 93 ASN A N 1
ATOM 759 C CA . ASN A 1 93 ? 11.708 1.636 2.159 1.00 94.69 93 ASN A CA 1
ATOM 760 C C . ASN A 1 93 ? 11.591 2.001 3.635 1.00 94.69 93 ASN A C 1
ATOM 762 O O . ASN A 1 93 ? 12.518 2.571 4.207 1.00 94.69 93 ASN A O 1
ATOM 766 N N . ILE A 1 94 ? 10.492 1.593 4.260 1.00 94.62 94 ILE A N 1
ATOM 767 C CA . ILE A 1 94 ? 10.218 1.901 5.661 1.00 94.62 94 ILE A CA 1
ATOM 768 C C . ILE A 1 94 ? 10.038 0.634 6.490 1.00 94.62 94 ILE A C 1
ATOM 770 O O . ILE A 1 94 ? 9.714 -0.447 5.984 1.00 94.62 94 ILE A O 1
ATOM 774 N N . ASP A 1 95 ? 10.233 0.762 7.799 1.00 91.94 95 ASP A N 1
ATOM 775 C CA . ASP A 1 95 ? 9.964 -0.332 8.720 1.00 91.94 95 ASP A CA 1
ATOM 776 C C . ASP A 1 95 ? 8.465 -0.472 9.046 1.00 91.94 95 ASP A C 1
ATOM 778 O O . ASP A 1 95 ? 7.621 0.377 8.749 1.00 91.94 95 ASP A O 1
ATOM 782 N N . ALA A 1 96 ? 8.122 -1.597 9.674 1.00 89.06 96 ALA A N 1
ATOM 783 C CA . ALA A 1 96 ? 6.745 -1.920 10.022 1.00 89.06 96 ALA A CA 1
ATOM 784 C C . ALA A 1 96 ? 6.165 -1.042 11.143 1.00 89.06 96 ALA A C 1
ATOM 786 O O . ALA A 1 96 ? 4.953 -1.065 11.347 1.00 89.06 96 ALA A O 1
ATOM 787 N N . GLU A 1 97 ? 6.988 -0.353 11.935 1.00 89.69 97 GLU A N 1
ATOM 788 C CA . GLU A 1 97 ? 6.518 0.558 12.976 1.00 89.69 97 GLU A CA 1
ATOM 789 C C . GLU A 1 97 ? 6.104 1.887 12.353 1.00 89.69 97 GLU A C 1
ATOM 791 O O . GLU A 1 97 ? 4.967 2.315 12.557 1.00 89.69 97 GLU A O 1
ATOM 796 N N . TYR A 1 98 ? 6.960 2.464 11.515 1.00 92.19 98 TYR A N 1
ATOM 797 C CA . TYR A 1 98 ? 6.682 3.696 10.792 1.00 92.19 98 TYR A CA 1
ATOM 798 C C . TYR A 1 98 ? 5.547 3.522 9.774 1.00 92.19 98 TYR A C 1
ATOM 800 O O . TYR A 1 98 ? 4.638 4.349 9.723 1.00 92.19 98 TYR A O 1
ATOM 808 N N . ALA A 1 99 ? 5.464 2.374 9.092 1.00 93.06 99 ALA A N 1
ATOM 809 C CA . ALA A 1 99 ? 4.342 2.051 8.204 1.00 93.06 99 ALA A CA 1
ATOM 810 C C . ALA A 1 99 ? 2.968 2.120 8.896 1.00 93.06 99 ALA A C 1
ATOM 812 O O . ALA A 1 99 ? 1.957 2.398 8.253 1.00 93.06 99 ALA A O 1
ATOM 813 N N . ARG A 1 100 ? 2.897 1.880 10.214 1.00 92.94 100 ARG A N 1
ATOM 814 C CA . ARG A 1 100 ? 1.644 2.014 10.980 1.00 92.94 100 ARG A CA 1
ATOM 815 C C . ARG A 1 100 ? 1.229 3.467 11.163 1.00 92.94 100 ARG A C 1
ATOM 817 O O . ARG A 1 100 ? 0.032 3.708 11.282 1.00 92.94 100 ARG A O 1
ATOM 824 N N . THR A 1 101 ? 2.191 4.382 11.224 1.00 93.69 101 THR A N 1
ATOM 825 C CA . THR A 1 101 ? 1.957 5.829 11.265 1.00 93.69 101 THR A CA 1
ATOM 826 C C . THR A 1 101 ? 1.499 6.302 9.894 1.00 93.69 101 THR A C 1
ATOM 828 O O . THR A 1 101 ? 0.382 6.803 9.780 1.00 93.69 101 THR A O 1
ATOM 831 N N . VAL A 1 102 ? 2.272 5.988 8.848 1.00 93.62 102 VAL A N 1
ATOM 832 C CA . VAL A 1 102 ? 1.956 6.336 7.452 1.00 93.62 102 VAL A CA 1
ATOM 833 C C . VAL A 1 102 ? 0.563 5.842 7.065 1.00 93.62 102 VAL A C 1
ATOM 835 O O . VAL A 1 102 ? -0.216 6.592 6.490 1.00 93.62 102 VAL A O 1
ATOM 838 N N . ALA A 1 103 ? 0.177 4.620 7.462 1.00 93.12 103 ALA A N 1
ATOM 839 C CA . ALA A 1 103 ? -1.148 4.055 7.181 1.00 93.12 103 ALA A CA 1
ATOM 840 C C . ALA A 1 103 ? -2.327 4.942 7.620 1.00 93.12 103 ALA A C 1
ATOM 842 O O . ALA A 1 103 ? -3.409 4.840 7.043 1.00 93.12 103 ALA A O 1
ATOM 843 N N . LEU A 1 104 ? -2.151 5.767 8.656 1.00 92.56 104 LEU A N 1
ATOM 844 C CA . LEU A 1 104 ? -3.185 6.679 9.149 1.00 92.56 104 LEU A CA 1
ATOM 845 C C . LEU A 1 104 ? -3.237 7.988 8.356 1.00 92.56 104 LEU A C 1
ATOM 847 O O . LEU A 1 104 ? -4.296 8.617 8.316 1.00 92.56 104 LEU A O 1
ATOM 851 N N . GLU A 1 105 ? -2.129 8.353 7.719 1.00 93.25 105 GLU A N 1
ATOM 852 C CA . GLU A 1 105 ? -1.926 9.598 6.979 1.00 93.25 105 GLU A CA 1
ATOM 853 C C . GLU A 1 105 ? -2.222 9.450 5.484 1.00 93.25 105 GLU A C 1
ATOM 855 O O . GLU A 1 105 ? -2.555 10.444 4.843 1.00 93.25 105 GLU A O 1
ATOM 860 N N . VAL A 1 106 ? -2.207 8.220 4.946 1.00 93.12 106 VAL A N 1
ATOM 861 C CA . VAL A 1 106 ? -2.534 7.958 3.533 1.00 93.12 106 VAL A CA 1
ATOM 862 C C . VAL A 1 106 ? -3.870 8.629 3.157 1.00 93.12 106 VAL A C 1
ATOM 864 O O . VAL A 1 106 ? -4.887 8.418 3.852 1.00 93.12 106 VAL A O 1
ATOM 867 N N . PRO A 1 107 ? -3.896 9.440 2.081 1.00 92.38 107 PRO A N 1
ATOM 868 C CA . PRO A 1 107 ? -5.124 10.045 1.584 1.00 92.38 107 PRO A CA 1
ATOM 869 C C . PRO A 1 107 ? -6.086 8.979 1.049 1.00 92.38 107 PRO A C 1
ATOM 871 O O . PRO A 1 107 ? -5.683 7.892 0.642 1.00 92.38 107 PRO A O 1
ATOM 874 N N . GLU A 1 108 ? -7.387 9.272 1.060 1.00 90.31 108 GLU A N 1
ATOM 875 C CA . GLU A 1 108 ? -8.342 8.377 0.404 1.00 90.31 108 GLU A CA 1
ATOM 876 C C . GLU A 1 108 ? -8.218 8.548 -1.118 1.00 90.31 108 GLU A C 1
ATOM 878 O O . GLU A 1 108 ? -8.304 9.683 -1.596 1.00 90.31 108 GLU A O 1
ATOM 883 N N . PRO A 1 109 ? -8.058 7.456 -1.882 1.00 88.19 109 PRO A N 1
ATOM 884 C CA . PRO A 1 109 ? -8.000 7.530 -3.334 1.00 88.19 109 PRO A CA 1
ATOM 885 C C . PRO A 1 109 ? -9.280 8.108 -3.930 1.00 88.19 109 PRO A C 1
ATOM 887 O O . PRO A 1 109 ? -10.394 7.795 -3.495 1.00 88.19 109 PRO A O 1
ATOM 890 N N . SER A 1 110 ? -9.132 8.916 -4.973 1.00 87.25 110 SER A N 1
ATOM 891 C CA . SER A 1 110 ? -10.259 9.412 -5.756 1.00 87.25 110 SER A CA 1
ATOM 892 C C . SER A 1 110 ? -10.994 8.268 -6.468 1.00 87.25 110 SER A C 1
ATOM 894 O O . SER A 1 110 ? -10.455 7.184 -6.698 1.00 87.25 110 SER A O 1
ATOM 896 N N . ALA A 1 111 ? -12.250 8.506 -6.857 1.00 84.88 111 ALA A N 1
ATOM 897 C CA . ALA A 1 111 ? -13.027 7.519 -7.612 1.00 84.88 111 ALA A CA 1
ATOM 898 C C . ALA A 1 111 ? -12.359 7.144 -8.948 1.00 84.88 111 ALA A C 1
ATOM 900 O O . ALA A 1 111 ? -12.456 5.998 -9.383 1.00 84.88 111 ALA A O 1
ATOM 901 N N . GLU A 1 112 ? -11.656 8.093 -9.569 1.00 85.12 112 GLU A N 1
ATOM 902 C CA . GLU A 1 112 ? -10.877 7.857 -10.782 1.00 85.12 112 GLU A CA 1
ATOM 903 C C . GLU A 1 112 ? -9.700 6.914 -10.510 1.00 85.12 112 GLU A C 1
ATOM 905 O O . GLU A 1 112 ? -9.551 5.909 -11.202 1.00 85.12 112 GLU A O 1
ATOM 910 N N . GLU A 1 113 ? -8.918 7.165 -9.458 1.00 85.81 113 GLU A N 1
ATOM 911 C CA . GLU A 1 113 ? -7.814 6.284 -9.058 1.00 85.81 113 GLU A CA 1
ATOM 912 C C . GLU A 1 113 ? -8.308 4.880 -8.704 1.00 85.81 113 GLU A C 1
ATOM 914 O O . GLU A 1 113 ? -7.733 3.896 -9.161 1.00 85.81 113 GLU A O 1
ATOM 919 N N . LEU A 1 114 ? -9.413 4.759 -7.961 1.00 83.56 114 LEU A N 1
ATOM 920 C CA . LEU A 1 114 ? -10.019 3.459 -7.652 1.00 83.56 114 LEU A CA 1
ATOM 921 C C . LEU A 1 114 ? -10.478 2.723 -8.913 1.00 83.56 114 LEU A C 1
ATOM 923 O O . LEU A 1 114 ? -10.276 1.511 -9.024 1.00 83.56 114 LEU A O 1
ATOM 927 N N . SER A 1 115 ? -11.072 3.437 -9.872 1.00 83.06 115 SER A N 1
ATOM 928 C CA . SER A 1 115 ? -11.464 2.864 -11.161 1.00 83.06 115 SER A CA 1
ATOM 929 C C . SER A 1 115 ? -10.244 2.337 -11.913 1.00 83.06 115 SER A C 1
ATOM 931 O O . SER A 1 115 ? -10.259 1.202 -12.384 1.00 83.06 115 SER A O 1
ATOM 933 N N . ARG A 1 116 ? -9.151 3.109 -11.942 1.00 81.69 116 ARG A N 1
ATOM 934 C CA . ARG A 1 116 ? -7.894 2.710 -12.587 1.00 81.69 116 ARG A CA 1
ATOM 935 C C . ARG A 1 116 ? -7.256 1.508 -11.899 1.00 81.69 116 ARG A C 1
ATOM 937 O O . ARG A 1 116 ? -6.839 0.587 -12.583 1.00 81.69 116 ARG A O 1
ATOM 944 N N . ILE A 1 117 ? -7.230 1.461 -10.567 1.00 82.06 117 ILE A N 1
ATOM 945 C CA . ILE A 1 117 ? -6.689 0.320 -9.807 1.00 82.06 117 ILE A CA 1
ATOM 946 C C . ILE A 1 117 ? -7.478 -0.967 -10.092 1.00 82.06 117 ILE A C 1
ATOM 948 O O . ILE A 1 117 ? -6.890 -2.035 -10.232 1.00 82.06 117 ILE A O 1
ATOM 952 N N . THR A 1 118 ? -8.807 -0.870 -10.179 1.00 71.12 118 THR A N 1
ATOM 953 C CA . THR A 1 118 ? -9.704 -2.029 -10.351 1.00 71.12 118 THR A CA 1
ATOM 954 C C . THR A 1 118 ? -9.865 -2.495 -11.799 1.00 71.12 118 THR A C 1
ATOM 956 O O . THR A 1 118 ? -10.390 -3.583 -12.020 1.00 71.12 118 THR A O 1
ATOM 959 N N . HIS A 1 119 ? -9.384 -1.718 -12.771 1.00 75.50 119 HIS A N 1
ATOM 960 C CA . HIS A 1 119 ? -9.384 -2.062 -14.192 1.00 75.50 119 HIS A CA 1
ATOM 961 C C . HIS A 1 119 ? -7.943 -2.042 -14.714 1.00 75.50 119 HIS A C 1
ATOM 963 O O . HIS A 1 119 ? -7.502 -1.030 -15.261 1.00 75.50 119 HIS A O 1
ATOM 969 N N . PRO A 1 120 ? -7.176 -3.129 -14.520 1.00 67.50 120 PRO A N 1
ATOM 970 C CA . PRO A 1 120 ? -5.802 -3.171 -14.977 1.00 67.50 120 PRO A CA 1
ATOM 971 C C . PRO A 1 120 ? -5.750 -3.173 -16.505 1.00 67.50 120 PRO A C 1
ATOM 973 O O . PRO A 1 120 ? -6.349 -4.021 -17.166 1.00 67.50 120 PRO A O 1
ATOM 976 N N . GLU A 1 121 ? -5.028 -2.206 -17.065 1.00 67.94 121 GLU A N 1
ATOM 977 C CA . GLU A 1 121 ? -4.808 -2.099 -18.511 1.00 67.94 121 GLU A CA 1
ATOM 978 C C . GLU A 1 121 ? -3.521 -2.821 -18.942 1.00 67.94 121 GLU A C 1
ATOM 980 O O . GLU A 1 121 ? -3.373 -3.196 -20.108 1.00 67.94 121 GLU A O 1
ATOM 985 N N . ARG A 1 122 ? -2.576 -3.004 -18.006 1.00 63.91 122 ARG A N 1
ATOM 986 C CA . ARG A 1 122 ? -1.242 -3.594 -18.209 1.00 63.91 122 ARG A CA 1
ATOM 987 C C . ARG A 1 122 ? -0.752 -4.286 -16.934 1.00 63.91 122 ARG A C 1
ATOM 989 O O . ARG A 1 122 ? -1.234 -3.984 -15.847 1.00 63.91 122 ARG A O 1
ATOM 996 N N . LEU A 1 123 ? 0.244 -5.170 -17.076 1.00 60.28 123 LEU A N 1
ATOM 997 C CA . LEU A 1 123 ? 0.971 -5.891 -16.010 1.00 60.28 123 LEU A CA 1
ATOM 998 C C . LEU A 1 123 ? 0.140 -6.900 -15.192 1.00 60.28 123 LEU A C 1
ATOM 1000 O O . LEU A 1 123 ? 0.621 -8.002 -14.944 1.00 60.28 123 LEU A O 1
ATOM 1004 N N . LEU A 1 124 ? -1.102 -6.570 -14.842 1.00 63.47 124 LEU A N 1
ATOM 1005 C CA . LEU A 1 124 ? -2.073 -7.462 -14.214 1.00 63.47 124 LEU A CA 1
ATOM 1006 C C . LEU A 1 124 ? -3.247 -7.727 -15.162 1.00 63.47 124 LEU A C 1
ATOM 1008 O O . LEU A 1 124 ? -3.606 -6.904 -15.999 1.00 63.47 124 LEU A O 1
ATOM 1012 N N . THR A 1 125 ? -3.875 -8.882 -14.999 1.00 63.59 125 THR A N 1
ATOM 1013 C CA . THR A 1 125 ? -5.218 -9.173 -15.520 1.00 63.59 125 THR A CA 1
ATOM 1014 C C . THR A 1 125 ? -6.243 -9.021 -14.395 1.00 63.59 125 THR A C 1
ATOM 1016 O O . THR A 1 125 ? -5.880 -9.012 -13.219 1.00 63.59 125 THR A O 1
ATOM 1019 N N . LEU A 1 126 ? -7.531 -8.876 -14.724 1.00 61.91 126 LEU A N 1
ATOM 1020 C CA . LEU A 1 126 ? -8.592 -8.700 -13.718 1.00 61.91 126 LEU A CA 1
ATOM 1021 C C . LEU A 1 126 ? -8.617 -9.826 -12.666 1.00 61.91 126 LEU A C 1
ATOM 1023 O O . LEU A 1 126 ? -8.922 -9.562 -11.507 1.00 61.91 126 LEU A O 1
ATOM 1027 N N . ASP A 1 127 ? -8.264 -11.063 -13.034 1.00 62.38 127 ASP A N 1
ATOM 1028 C CA . ASP A 1 127 ? -8.166 -12.195 -12.101 1.00 62.38 127 ASP A CA 1
ATOM 1029 C C . ASP A 1 127 ? -6.925 -12.154 -11.193 1.00 62.38 127 ASP A C 1
ATOM 1031 O O . ASP A 1 127 ? -6.892 -12.829 -10.163 1.00 62.38 127 ASP A O 1
ATOM 1035 N N . GLN A 1 128 ? -5.934 -11.331 -11.538 1.00 64.69 128 GLN A N 1
ATOM 1036 C CA . GLN A 1 128 ? -4.690 -11.139 -10.791 1.00 64.69 128 GLN A CA 1
ATOM 1037 C C . GLN A 1 128 ? -4.739 -9.930 -9.848 1.00 64.69 128 GLN A C 1
ATOM 1039 O O . GLN A 1 128 ? -3.776 -9.694 -9.122 1.00 64.69 128 GLN A O 1
ATOM 1044 N N . VAL A 1 129 ? -5.849 -9.178 -9.821 1.00 74.69 129 VAL A N 1
ATOM 1045 C CA . VAL A 1 129 ? -6.077 -8.131 -8.816 1.00 74.69 129 VAL A CA 1
ATOM 1046 C C . VAL A 1 129 ? -6.447 -8.795 -7.493 1.00 74.69 129 VAL A C 1
ATOM 1048 O O . VAL A 1 129 ? -7.618 -9.002 -7.167 1.00 74.69 129 VAL A O 1
ATOM 1051 N N . ASP A 1 130 ? -5.434 -9.161 -6.719 1.00 83.44 130 ASP A N 1
ATOM 1052 C CA . ASP A 1 130 ? -5.608 -9.723 -5.390 1.00 83.44 130 ASP A CA 1
ATOM 1053 C C . ASP A 1 130 ? -5.531 -8.648 -4.293 1.00 83.44 130 ASP A C 1
ATOM 1055 O O . ASP A 1 130 ? -5.200 -7.475 -4.505 1.00 83.44 130 ASP A O 1
ATOM 1059 N N . THR A 1 131 ? -5.941 -9.041 -3.084 1.00 86.94 131 THR A N 1
ATOM 1060 C CA . THR A 1 131 ? -6.021 -8.132 -1.939 1.00 86.94 131 THR A CA 1
ATOM 1061 C C . THR A 1 131 ? -5.473 -8.756 -0.665 1.00 86.94 131 THR A C 1
ATOM 1063 O O . THR A 1 131 ? -5.560 -9.965 -0.416 1.00 86.94 131 THR A O 1
ATOM 1066 N N . HIS A 1 132 ? -4.944 -7.901 0.205 1.00 89.06 132 HIS A N 1
ATOM 1067 C CA . HIS A 1 132 ? -4.455 -8.263 1.525 1.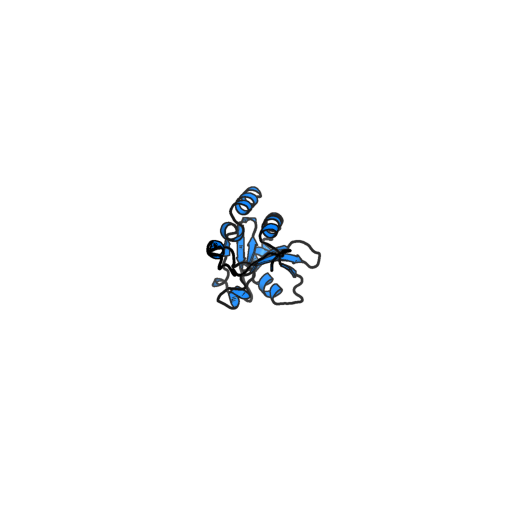00 89.06 132 HIS A CA 1
ATOM 1068 C C . HIS A 1 132 ? -5.049 -7.339 2.583 1.00 89.06 132 HIS A C 1
ATOM 1070 O O . HIS A 1 132 ? -4.904 -6.124 2.547 1.00 89.06 132 HIS A O 1
ATOM 1076 N N . THR A 1 133 ? -5.725 -7.909 3.576 1.00 88.75 133 THR A N 1
ATOM 1077 C CA . THR A 1 133 ? -6.331 -7.115 4.653 1.00 88.75 133 THR A CA 1
ATOM 1078 C C . THR A 1 133 ? -5.258 -6.433 5.500 1.00 88.75 133 THR A C 1
ATOM 1080 O O . THR A 1 133 ? -4.332 -7.111 5.958 1.00 88.75 133 THR A O 1
ATOM 1083 N N . LEU A 1 134 ? -5.441 -5.152 5.824 1.00 86.31 134 LEU A N 1
ATOM 1084 C CA . LEU A 1 134 ? -4.542 -4.399 6.702 1.00 86.31 134 LEU A CA 1
ATOM 1085 C C . LEU A 1 134 ? -4.384 -5.072 8.069 1.00 86.31 134 LEU A C 1
ATOM 1087 O O . LEU A 1 134 ? -3.282 -5.128 8.607 1.00 86.31 134 LEU A O 1
ATOM 1091 N N . LEU A 1 135 ? -5.449 -5.686 8.585 1.00 86.44 135 LEU A N 1
ATOM 1092 C CA . LEU A 1 135 ? -5.410 -6.488 9.807 1.00 86.44 135 LEU A CA 1
ATOM 1093 C C . LEU A 1 135 ? -4.325 -7.582 9.787 1.00 86.44 135 LEU A C 1
ATOM 1095 O O . LEU A 1 135 ? -3.677 -7.814 10.806 1.00 86.44 135 LEU A O 1
ATOM 1099 N N . LYS A 1 136 ? -4.124 -8.256 8.649 1.00 86.38 136 LYS A N 1
ATOM 1100 C CA . LYS A 1 136 ? -3.097 -9.302 8.494 1.00 86.38 136 LYS A CA 1
ATOM 1101 C C . LYS A 1 136 ? -1.695 -8.721 8.302 1.00 86.38 136 LYS A C 1
ATOM 1103 O O . LYS A 1 136 ? -0.728 -9.381 8.658 1.00 86.38 136 LYS A O 1
ATOM 1108 N N . VAL A 1 137 ? -1.599 -7.522 7.731 1.00 87.06 137 VAL A N 1
ATOM 1109 C CA . VAL A 1 137 ? -0.332 -6.895 7.330 1.00 87.06 137 VAL A CA 1
ATOM 1110 C C . VAL A 1 137 ? 0.251 -6.025 8.454 1.00 87.06 137 VAL A C 1
ATOM 1112 O O . VAL A 1 137 ? 1.394 -6.224 8.852 1.00 87.06 137 VAL A O 1
ATOM 1115 N N . LEU A 1 138 ? -0.537 -5.101 9.014 1.00 88.06 138 LEU A N 1
ATOM 1116 C CA . LEU A 1 138 ? -0.116 -4.130 10.039 1.00 88.06 138 LEU A CA 1
ATOM 1117 C C . LEU A 1 138 ? -0.692 -4.409 11.436 1.00 88.06 138 LEU A C 1
ATOM 1119 O O . LEU A 1 138 ? -0.214 -3.855 12.430 1.00 88.06 138 LEU A O 1
ATOM 1123 N N . GLY A 1 139 ? -1.685 -5.296 11.536 1.00 88.56 139 GLY A N 1
ATOM 1124 C CA . GLY A 1 139 ? -2.250 -5.749 12.806 1.00 88.56 139 GLY A CA 1
ATOM 1125 C C . GLY A 1 139 ? -3.466 -4.955 13.297 1.00 88.56 139 GLY A C 1
ATOM 1126 O O . GLY A 1 139 ? -3.875 -3.938 12.738 1.00 88.56 139 GLY A O 1
ATOM 1127 N N . LYS A 1 140 ? -4.048 -5.437 14.404 1.00 87.94 140 LYS A N 1
ATOM 1128 C CA . LYS A 1 140 ? -5.328 -4.959 14.969 1.00 87.94 140 LYS A CA 1
ATOM 1129 C C . LYS A 1 140 ? -5.343 -3.479 15.359 1.00 87.94 140 LYS A C 1
ATOM 1131 O O . LYS A 1 140 ? -6.380 -2.836 15.249 1.00 87.94 140 LYS A O 1
ATOM 1136 N N . LYS A 1 141 ? -4.219 -2.947 15.853 1.00 86.94 141 LYS A N 1
ATOM 1137 C CA . LYS A 1 141 ? -4.154 -1.576 16.387 1.00 86.94 141 LYS A CA 1
ATOM 1138 C C . LYS A 1 141 ? -4.450 -0.539 15.300 1.00 86.94 141 LYS A C 1
ATOM 1140 O O . LYS A 1 141 ? -5.268 0.348 15.521 1.00 86.94 141 LYS A O 1
ATOM 1145 N N . VAL A 1 142 ? -3.815 -0.684 14.137 1.00 87.56 142 VAL A N 1
ATOM 1146 C CA . VAL A 1 142 ? -4.008 0.223 12.996 1.00 87.56 142 VAL A CA 1
ATOM 1147 C C . VAL A 1 142 ? -5.378 0.011 12.360 1.00 87.56 142 VAL A C 1
ATOM 1149 O O . VAL A 1 142 ? -6.066 0.980 12.063 1.00 87.56 142 VAL A O 1
ATOM 1152 N N . ASP A 1 143 ? -5.820 -1.244 12.235 1.00 87.62 143 ASP A N 1
ATOM 1153 C CA . ASP A 1 143 ? -7.143 -1.575 11.689 1.00 87.62 143 ASP A CA 1
ATOM 1154 C C . ASP A 1 143 ? -8.284 -0.885 12.448 1.00 87.62 143 ASP A C 1
ATOM 1156 O O . ASP A 1 143 ? -9.197 -0.321 11.838 1.00 87.62 143 ASP A O 1
ATOM 1160 N N . TYR A 1 144 ? -8.195 -0.872 13.779 1.00 87.75 144 TYR A N 1
ATOM 1161 C CA . TYR A 1 144 ? -9.158 -0.196 14.640 1.00 87.75 144 TYR A CA 1
ATOM 1162 C C . TYR A 1 144 ? -9.051 1.333 14.568 1.00 87.75 144 TYR A C 1
ATOM 1164 O O . TYR A 1 144 ? -10.070 2.021 14.593 1.00 87.75 144 TYR A O 1
ATOM 1172 N N . ALA A 1 145 ? -7.836 1.877 14.458 1.00 87.38 145 ALA A N 1
ATOM 1173 C CA . ALA A 1 145 ? -7.630 3.315 14.301 1.00 87.38 145 ALA A CA 1
ATOM 1174 C C . ALA A 1 145 ? -8.239 3.836 12.987 1.00 87.38 145 ALA A C 1
ATOM 1176 O O . ALA A 1 145 ? -8.968 4.824 13.006 1.00 87.38 145 ALA A O 1
ATOM 1177 N N . LEU A 1 146 ? -8.045 3.124 11.873 1.00 86.31 146 LEU A N 1
ATOM 1178 C CA . LEU A 1 146 ? -8.675 3.466 10.593 1.00 86.31 146 LEU A CA 1
ATOM 1179 C C . LEU A 1 146 ? -10.191 3.286 10.611 1.00 86.31 146 LEU A C 1
ATOM 1181 O O . LE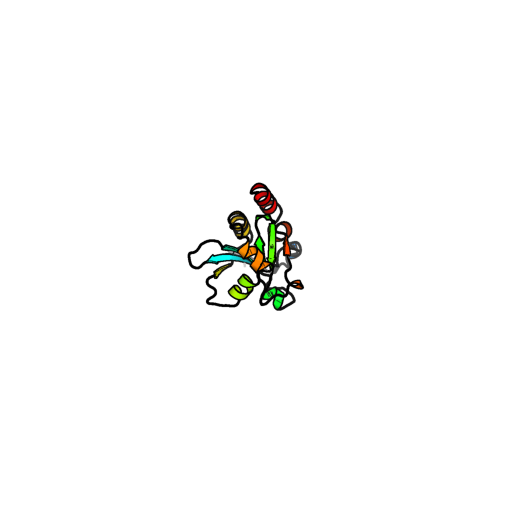U A 1 146 ? -10.911 4.078 10.011 1.00 86.31 146 LEU A O 1
ATOM 1185 N N . GLN A 1 147 ? -10.703 2.289 11.333 1.00 86.19 147 GLN A N 1
ATOM 1186 C CA . GLN A 1 147 ? -12.147 2.127 11.493 1.00 86.19 147 GLN A CA 1
ATOM 1187 C C . GLN A 1 147 ? -12.799 3.351 12.155 1.00 86.19 147 GLN A C 1
ATOM 1189 O O . GLN A 1 147 ? -13.931 3.677 11.818 1.00 86.19 147 GLN A O 1
ATOM 1194 N N . LYS A 1 148 ? -12.087 4.037 13.059 1.00 86.12 148 LYS A N 1
ATOM 1195 C CA . LYS A 1 148 ? -12.550 5.272 13.715 1.00 86.12 148 LYS A CA 1
ATOM 1196 C C . LYS A 1 148 ? -12.442 6.532 12.855 1.00 86.12 148 LYS A C 1
ATOM 1198 O O . LYS A 1 148 ? -12.985 7.555 13.251 1.00 86.12 148 LYS A O 1
ATOM 1203 N N . ARG A 1 149 ? -11.714 6.479 11.735 1.00 80.00 149 ARG A N 1
ATOM 1204 C CA . ARG A 1 149 ? -11.543 7.606 10.802 1.00 80.00 149 ARG A CA 1
ATOM 1205 C C . ARG A 1 149 ? -12.748 7.774 9.860 1.00 80.00 149 ARG A C 1
ATOM 1207 O O . ARG A 1 149 ? -12.886 8.836 9.265 1.00 80.00 149 ARG A O 1
ATOM 1214 N N . ARG A 1 150 ? -13.577 6.733 9.706 1.00 60.59 150 ARG A N 1
ATOM 1215 C CA . ARG A 1 150 ? -14.796 6.730 8.875 1.00 60.59 150 ARG A CA 1
ATOM 1216 C C . ARG A 1 150 ? -15.964 7.420 9.560 1.00 60.59 150 ARG A C 1
ATOM 1218 O O . ARG A 1 150 ? -16.777 7.981 8.797 1.00 60.59 150 ARG A O 1
#

Sequence (150 aa):
MNTARSVKSQRRLSGVVDDPSYSRRMASAAWQFWEITDTEGDLRWLGITRPRARTELERATVWTLIPRTRVFIANWFVSEAWSTEDSGLVFENIDAEYARTVALEVPEPSAEELSRITHPERLLTLDQVDTHTLLKVLGKKVDYALQKRR

pLDDT: mean 77.71, std 20.03, range [30.25, 96.94]

Foldseek 3Di:
DDDDDDDDDDDDDDDPDPDCVVVPPPDADFKWWKQKAFPVRHGAWIWIAGCPDPDPLRRLWIFTAQLLQQKTKGAQLVSVLVVDPPSRMDIDTDDLVVSLVSSLVHDHDDPVSVVPRCPDPDSDDNVRTDMDHNCSHNNDVSVVVSVVVD